Protein AF-A0A7S0Z472-F1 (afdb_monomer_lite)

Structure (mmCIF, N/CA/C/O backbone):
data_AF-A0A7S0Z472-F1
#
_entry.id   AF-A0A7S0Z472-F1
#
loop_
_atom_site.group_PDB
_atom_site.id
_atom_site.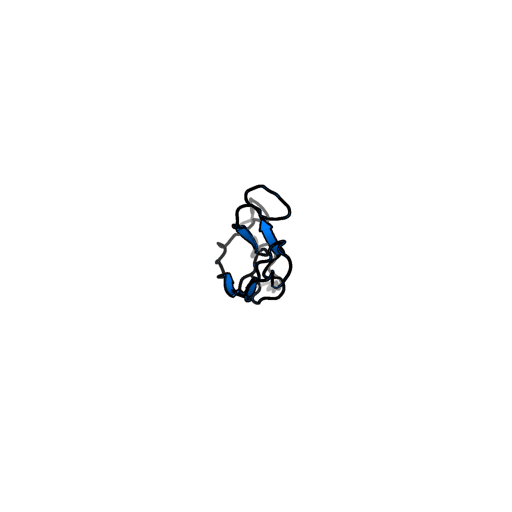type_symbol
_atom_site.label_atom_id
_atom_site.label_alt_id
_atom_site.label_comp_id
_atom_site.label_asym_id
_atom_site.label_entity_id
_atom_site.label_seq_id
_atom_site.pdbx_PDB_ins_code
_atom_site.Cartn_x
_atom_site.Cartn_y
_atom_site.Cartn_z
_atom_site.occupancy
_atom_site.B_iso_or_equiv
_atom_site.auth_seq_id
_atom_site.auth_comp_id
_atom_site.auth_asym_id
_atom_site.auth_atom_id
_atom_site.pdbx_PDB_model_num
ATOM 1 N N . GLN A 1 1 ? -8.547 -5.144 16.540 1.00 59.09 1 GLN A N 1
ATOM 2 C CA . GLN A 1 1 ? -7.367 -5.057 15.659 1.00 59.09 1 GLN A CA 1
ATOM 3 C C . GLN A 1 1 ? -7.023 -6.475 15.210 1.00 59.09 1 GLN A C 1
ATOM 5 O O . GLN A 1 1 ? -6.847 -7.316 16.083 1.00 59.09 1 GLN A O 1
ATOM 10 N N . THR A 1 2 ? -7.003 -6.779 13.910 1.00 68.00 2 THR A N 1
ATOM 11 C CA . THR A 1 2 ? -6.637 -8.123 13.398 1.00 68.00 2 THR A CA 1
ATOM 12 C C . THR A 1 2 ? -5.269 -8.091 12.717 1.00 68.00 2 THR A C 1
ATOM 14 O O . THR A 1 2 ? -4.997 -7.179 11.931 1.00 68.00 2 THR A O 1
ATOM 17 N N . SER A 1 3 ? -4.419 -9.073 13.028 1.00 74.75 3 SER A N 1
ATOM 18 C CA . SER A 1 3 ? -3.061 -9.205 12.485 1.00 74.75 3 SER A CA 1
ATOM 19 C C . SER A 1 3 ? -3.041 -9.936 11.134 1.00 74.75 3 SER A C 1
ATOM 21 O O . SER A 1 3 ? -4.020 -10.583 10.757 1.00 74.75 3 SER A O 1
ATOM 23 N N . GLY A 1 4 ? -1.932 -9.820 10.397 1.00 69.62 4 GLY A N 1
ATOM 24 C CA . GLY A 1 4 ? -1.678 -10.547 9.144 1.00 69.62 4 GLY A CA 1
ATOM 25 C C . GLY A 1 4 ? -1.871 -9.713 7.873 1.00 69.62 4 GLY A C 1
ATOM 26 O O . GLY A 1 4 ? -2.442 -8.623 7.910 1.00 69.62 4 GLY A O 1
ATOM 27 N N . ASP A 1 5 ? -1.381 -10.246 6.756 1.00 67.81 5 ASP A N 1
ATOM 28 C CA . ASP A 1 5 ? -1.345 -9.645 5.416 1.00 67.81 5 ASP A CA 1
ATOM 29 C C . ASP A 1 5 ? -2.718 -9.633 4.719 1.00 67.81 5 ASP A C 1
ATOM 31 O O . ASP A 1 5 ? -3.083 -8.646 4.072 1.00 67.81 5 ASP A O 1
ATOM 35 N N . VAL A 1 6 ? -3.522 -10.691 4.890 1.00 78.38 6 VAL A N 1
ATOM 36 C CA . VAL A 1 6 ? -4.837 -10.820 4.238 1.00 78.38 6 VAL A CA 1
ATOM 37 C C . VAL A 1 6 ? -5.760 -9.676 4.657 1.00 78.38 6 VAL A C 1
ATOM 39 O O . VAL A 1 6 ? -6.236 -9.619 5.791 1.00 78.38 6 VAL A O 1
ATOM 42 N N . GLY A 1 7 ? -6.041 -8.754 3.734 1.00 82.38 7 GLY A N 1
ATOM 43 C CA . GLY A 1 7 ? -6.877 -7.576 3.975 1.00 82.38 7 GLY A CA 1
ATOM 44 C C . GLY A 1 7 ? -6.193 -6.461 4.774 1.00 82.38 7 GLY A C 1
ATOM 45 O O . GLY A 1 7 ? -6.899 -5.647 5.365 1.00 82.38 7 GLY A O 1
ATOM 46 N N . LEU A 1 8 ? -4.854 -6.431 4.833 1.00 90.44 8 LEU A N 1
ATOM 47 C CA . LEU A 1 8 ? -4.080 -5.327 5.416 1.00 90.44 8 LEU A CA 1
ATOM 48 C C . LEU A 1 8 ? -4.196 -4.044 4.581 1.00 90.44 8 LEU A C 1
ATOM 50 O O . LEU A 1 8 ? -4.324 -2.948 5.129 1.00 90.44 8 LEU A O 1
ATOM 54 N N . PHE A 1 9 ? -4.202 -4.188 3.256 1.00 91.81 9 PHE A N 1
ATOM 55 C CA . PHE A 1 9 ? -4.292 -3.084 2.305 1.00 91.81 9 PHE A CA 1
ATOM 56 C C . PHE A 1 9 ? -5.666 -3.069 1.636 1.00 91.81 9 PHE A C 1
ATOM 58 O O . PHE A 1 9 ? -6.128 -4.087 1.125 1.00 91.81 9 PHE A O 1
ATOM 65 N N . ARG A 1 10 ? -6.322 -1.906 1.636 1.00 94.06 10 ARG A N 1
ATOM 66 C CA . ARG A 1 10 ? -7.609 -1.684 0.953 1.00 94.06 10 ARG A CA 1
ATOM 67 C C . ARG A 1 10 ? -7.433 -1.221 -0.494 1.00 94.06 10 ARG A C 1
ATOM 69 O O . ARG A 1 10 ? -8.350 -1.356 -1.294 1.00 94.06 10 ARG A O 1
ATOM 76 N N . SER A 1 11 ? -6.289 -0.617 -0.806 1.00 93.50 11 SER A N 1
ATOM 77 C CA . SER A 1 11 ? -5.981 -0.080 -2.129 1.00 93.50 11 SER A CA 1
ATOM 78 C C . SER A 1 11 ? -4.475 0.036 -2.319 1.00 93.50 11 SER A C 1
ATOM 80 O O . SER A 1 11 ? -3.750 0.347 -1.374 1.00 93.50 11 SER A O 1
ATOM 82 N N . VAL A 1 12 ? -4.029 -0.149 -3.555 1.00 92.00 12 VAL A N 1
ATOM 83 C CA . VAL A 1 12 ? -2.668 0.141 -4.011 1.00 92.00 12 VAL A CA 1
ATOM 84 C C . VAL A 1 12 ? -2.821 0.898 -5.322 1.00 92.00 12 VAL A C 1
ATOM 86 O O . VAL A 1 12 ? -3.537 0.430 -6.207 1.00 92.00 12 VAL A O 1
ATOM 89 N N . ALA A 1 13 ? -2.224 2.080 -5.423 1.00 93.00 13 ALA A N 1
ATOM 90 C CA . ALA A 1 13 ? -2.355 2.934 -6.595 1.00 93.00 13 ALA A CA 1
ATOM 91 C C . ALA A 1 13 ? -1.027 3.612 -6.916 1.00 93.00 13 ALA A C 1
ATOM 93 O O . ALA A 1 13 ? -0.317 4.044 -6.013 1.00 93.00 13 ALA A O 1
ATOM 94 N N . VAL A 1 14 ? -0.726 3.737 -8.203 1.00 92.81 14 VAL A N 1
ATOM 95 C CA . VAL A 1 14 ? 0.335 4.616 -8.696 1.00 92.81 14 VAL A CA 1
ATOM 96 C C . VAL A 1 14 ? -0.322 5.926 -9.114 1.00 92.81 14 VAL A C 1
ATOM 98 O O . VAL A 1 14 ? -1.327 5.909 -9.825 1.00 92.81 14 VAL A O 1
ATOM 101 N N . VAL A 1 15 ? 0.213 7.047 -8.643 1.00 93.50 15 VAL A N 1
ATOM 102 C CA . VAL A 1 15 ? -0.296 8.389 -8.928 1.00 93.50 15 VAL A CA 1
ATOM 103 C C . VAL A 1 15 ? 0.801 9.180 -9.621 1.00 93.50 15 VAL A C 1
ATOM 105 O O . VAL A 1 15 ? 1.876 9.395 -9.064 1.00 93.50 15 VAL A O 1
ATOM 108 N N . CYS A 1 16 ? 0.530 9.613 -10.848 1.00 93.25 16 CYS A N 1
ATOM 109 C CA . CYS A 1 16 ? 1.428 10.504 -11.562 1.00 93.25 16 CYS A CA 1
ATOM 110 C C . CYS A 1 16 ? 1.220 11.953 -11.082 1.00 93.25 16 CYS A C 1
ATOM 112 O O . CYS A 1 16 ? 0.072 12.356 -10.869 1.00 93.25 16 CYS A O 1
ATOM 114 N N . PRO A 1 17 ? 2.284 12.766 -10.950 1.00 91.12 17 PRO A N 1
ATOM 115 C CA . PRO A 1 17 ? 2.166 14.167 -10.528 1.00 91.12 17 PRO A CA 1
ATOM 116 C C . PRO A 1 17 ? 1.277 15.030 -11.438 1.00 91.12 17 PRO A C 1
ATOM 118 O O . PRO A 1 17 ? 0.693 16.013 -10.991 1.00 91.12 17 PRO A O 1
ATOM 121 N N . ASP A 1 18 ? 1.171 14.662 -12.713 1.00 89.88 18 ASP A N 1
ATOM 122 C CA . ASP A 1 18 ? 0.335 15.308 -13.728 1.00 89.88 18 ASP A CA 1
ATOM 123 C C . ASP A 1 18 ? -1.104 14.754 -13.778 1.00 89.88 18 ASP A C 1
ATOM 125 O O . ASP A 1 18 ? -1.926 15.238 -14.556 1.00 89.88 18 ASP A O 1
ATOM 129 N N . GLY A 1 19 ? -1.424 13.747 -12.957 1.00 88.62 19 GLY A N 1
ATOM 130 C CA . GLY A 1 19 ? -2.708 13.043 -12.976 1.00 88.62 19 GLY A CA 1
ATOM 131 C C . GLY A 1 19 ? -2.927 12.185 -14.226 1.00 88.62 19 GLY A C 1
ATOM 132 O O . GLY A 1 19 ? -4.042 11.705 -14.445 1.00 88.62 19 GLY A O 1
ATOM 133 N N . GLY A 1 20 ? -1.893 12.004 -15.052 1.00 88.06 20 GLY A N 1
ATOM 134 C CA . GLY A 1 20 ? -1.942 11.172 -16.243 1.00 88.06 20 GLY A CA 1
ATOM 135 C C . GLY A 1 20 ? -2.034 9.681 -15.916 1.00 88.06 20 GLY A C 1
ATOM 136 O O . GLY A 1 20 ? -1.734 9.237 -14.810 1.00 88.06 20 GLY A O 1
ATOM 137 N N . ALA A 1 21 ? -2.431 8.888 -16.913 1.00 84.62 21 ALA A N 1
ATOM 138 C CA . ALA A 1 21 ? -2.388 7.426 -16.829 1.00 84.62 21 ALA A CA 1
ATOM 139 C C . ALA A 1 21 ? -0.965 6.860 -17.021 1.00 84.62 21 ALA A C 1
ATOM 141 O O . ALA A 1 21 ? -0.701 5.724 -16.637 1.00 84.62 21 ALA A O 1
ATOM 142 N N . VAL A 1 22 ? -0.061 7.652 -17.608 1.00 87.56 22 VAL A N 1
ATOM 143 C CA . VAL A 1 22 ? 1.359 7.343 -17.818 1.00 87.56 22 VAL A CA 1
ATOM 144 C C . VAL A 1 22 ? 2.168 8.508 -17.261 1.00 87.56 22 VAL A C 1
ATOM 146 O O . VAL A 1 22 ? 1.914 9.656 -17.620 1.00 87.56 22 VAL A O 1
ATOM 149 N N . CYS A 1 23 ? 3.134 8.226 -16.386 1.00 89.44 23 CYS A N 1
ATOM 150 C CA . CYS A 1 23 ? 3.873 9.270 -15.680 1.00 89.44 23 CYS A CA 1
ATOM 151 C C . CYS A 1 23 ? 5.030 9.800 -16.541 1.00 89.44 23 CYS A C 1
ATOM 153 O O . CYS A 1 23 ? 6.158 9.313 -16.461 1.00 89.44 23 CYS A O 1
ATOM 155 N N . ALA A 1 24 ? 4.766 10.825 -17.355 1.00 83.25 24 ALA A N 1
ATOM 156 C CA . ALA A 1 24 ? 5.739 11.374 -18.307 1.00 83.25 24 ALA A CA 1
ATOM 157 C C . ALA A 1 24 ? 6.940 12.087 -17.645 1.00 83.25 24 ALA A C 1
ATOM 159 O O . ALA A 1 24 ? 7.966 12.306 -18.285 1.00 83.25 24 ALA A O 1
ATOM 160 N N . GLY A 1 25 ? 6.831 12.447 -16.361 1.00 81.12 25 GLY A N 1
ATOM 161 C CA . GLY A 1 25 ? 7.873 13.157 -15.610 1.00 81.12 25 GLY A CA 1
ATOM 162 C C . GLY A 1 25 ? 9.007 12.282 -15.064 1.00 81.12 25 GLY A C 1
ATOM 163 O O . GLY A 1 25 ? 9.862 12.799 -14.350 1.00 81.12 25 GLY A O 1
ATOM 164 N N . GLY A 1 26 ? 9.002 10.970 -15.334 1.00 82.50 26 GLY A N 1
ATOM 165 C CA . GLY A 1 26 ? 9.996 10.034 -14.788 1.00 82.50 26 GLY A CA 1
ATOM 166 C C . GLY A 1 26 ? 9.869 9.792 -13.278 1.00 82.50 26 GLY A C 1
ATOM 167 O O . GLY A 1 26 ? 10.768 9.221 -12.666 1.00 82.50 26 GLY A O 1
ATOM 168 N N . ALA A 1 27 ? 8.762 10.227 -12.672 1.00 87.12 27 ALA A N 1
ATOM 169 C CA . ALA A 1 27 ? 8.458 10.052 -11.260 1.00 87.12 27 ALA A CA 1
ATOM 170 C C . ALA A 1 27 ? 6.966 9.761 -11.067 1.00 87.12 27 ALA A C 1
ATOM 172 O O . ALA A 1 27 ? 6.121 10.262 -11.812 1.00 87.12 27 ALA A O 1
ATOM 173 N N . ALA A 1 28 ? 6.662 8.963 -10.047 1.00 91.69 28 ALA A N 1
ATOM 174 C CA . ALA A 1 28 ? 5.314 8.602 -9.640 1.00 91.69 28 ALA A CA 1
ATOM 175 C C . ALA A 1 28 ? 5.284 8.344 -8.133 1.00 91.69 28 ALA A C 1
ATOM 177 O O . ALA A 1 28 ? 6.265 7.850 -7.572 1.00 91.69 28 ALA A O 1
ATOM 178 N N . ASP A 1 29 ? 4.145 8.610 -7.506 1.00 91.75 29 ASP A N 1
ATOM 179 C CA . ASP A 1 29 ? 3.909 8.261 -6.111 1.00 91.75 29 ASP A CA 1
ATOM 180 C C . ASP A 1 29 ? 3.189 6.916 -6.023 1.00 91.75 29 ASP A C 1
ATOM 182 O O . ASP A 1 29 ? 2.143 6.705 -6.641 1.00 91.75 29 ASP A O 1
ATOM 186 N N . LEU A 1 30 ? 3.716 6.002 -5.208 1.00 91.81 30 LEU A N 1
ATOM 187 C CA . LEU A 1 30 ? 2.994 4.798 -4.817 1.00 91.81 30 LEU A CA 1
ATOM 188 C C . LEU A 1 30 ? 2.167 5.089 -3.562 1.00 91.81 30 LEU A C 1
ATOM 190 O O . LEU A 1 30 ? 2.703 5.287 -2.472 1.00 91.81 30 LEU A O 1
ATOM 194 N N . VAL A 1 31 ? 0.847 5.058 -3.707 1.00 93.00 31 VAL A N 1
ATOM 195 C CA . VAL A 1 31 ? -0.106 5.301 -2.626 1.00 93.00 31 VAL A CA 1
ATOM 196 C C . VAL A 1 31 ? -0.707 3.982 -2.160 1.00 93.00 31 VAL A C 1
ATOM 198 O O . VAL A 1 31 ? -1.402 3.284 -2.902 1.00 93.00 31 VAL A O 1
ATOM 201 N N . VAL A 1 32 ? -0.480 3.660 -0.888 1.00 92.75 32 VAL A N 1
ATOM 202 C CA . VAL A 1 32 ? -0.992 2.444 -0.254 1.00 92.75 32 VAL A CA 1
ATOM 203 C C . VAL A 1 32 ? -2.044 2.814 0.790 1.00 92.75 32 VAL A C 1
ATOM 205 O O . VAL A 1 32 ? -1.779 3.533 1.752 1.00 92.75 32 VAL A O 1
ATOM 208 N N . GLY A 1 33 ? -3.268 2.325 0.603 1.00 93.88 33 GLY A N 1
ATOM 209 C CA . GLY A 1 33 ? -4.366 2.519 1.543 1.00 93.88 33 GLY A CA 1
ATOM 210 C C . GLY A 1 33 ? -4.429 1.378 2.550 1.00 93.88 33 GLY A C 1
ATOM 211 O O . GLY A 1 33 ? -4.581 0.222 2.165 1.00 93.88 33 GLY A O 1
ATOM 212 N N . LEU A 1 34 ? -4.393 1.697 3.843 1.00 93.06 34 LEU A N 1
ATOM 213 C CA . LEU A 1 34 ? -4.491 0.703 4.917 1.00 93.06 34 LEU A CA 1
ATOM 214 C C . LEU A 1 34 ? -5.951 0.376 5.259 1.00 93.06 34 LEU A C 1
ATOM 216 O O . LEU A 1 34 ? -6.811 1.260 5.266 1.00 93.06 34 LEU A O 1
ATOM 220 N N . ALA A 1 35 ? -6.263 -0.879 5.556 1.00 91.12 35 ALA A N 1
ATOM 221 C CA . ALA A 1 35 ? -7.573 -1.244 6.083 1.00 91.12 35 ALA A CA 1
ATOM 222 C C . ALA A 1 35 ? -7.715 -0.804 7.551 1.00 91.12 35 ALA A C 1
ATOM 224 O O . ALA A 1 35 ? -6.763 -0.848 8.330 1.00 91.12 35 ALA A O 1
ATOM 225 N N . ALA A 1 36 ? -8.919 -0.374 7.938 1.00 89.19 36 ALA A N 1
ATOM 226 C CA . ALA A 1 36 ? -9.183 0.053 9.306 1.00 89.19 36 ALA A CA 1
ATOM 227 C C . ALA A 1 36 ? -8.990 -1.109 10.289 1.00 89.19 36 ALA A C 1
ATOM 229 O O . ALA A 1 36 ? -9.416 -2.235 10.036 1.00 89.19 36 ALA A O 1
ATOM 230 N N . ASN A 1 37 ? -8.393 -0.810 11.439 1.00 85.44 37 ASN A N 1
ATOM 231 C CA . ASN A 1 37 ? -8.155 -1.764 12.517 1.00 85.44 37 ASN A CA 1
ATOM 232 C C . ASN A 1 37 ? -7.318 -3.001 12.118 1.00 85.44 37 ASN A C 1
ATOM 234 O O . ASN A 1 37 ? -7.532 -4.105 12.643 1.00 85.44 37 ASN A O 1
ATOM 238 N N . ARG A 1 38 ? -6.368 -2.817 11.192 1.00 88.94 38 ARG A N 1
ATOM 239 C CA . ARG A 1 38 ? -5.421 -3.837 10.733 1.00 88.94 38 ARG A CA 1
ATOM 240 C C . ARG A 1 38 ? -3.986 -3.407 10.990 1.00 88.94 38 ARG A C 1
ATOM 242 O O . ARG A 1 38 ? -3.641 -2.242 10.832 1.00 88.94 38 ARG A O 1
ATOM 249 N N . HIS A 1 39 ? -3.158 -4.376 11.348 1.00 91.00 39 HIS A N 1
ATOM 250 C CA . HIS A 1 39 ? -1.712 -4.231 11.459 1.00 91.00 39 HIS A CA 1
ATOM 251 C C . HIS A 1 39 ? -1.055 -5.500 10.918 1.00 91.00 39 HIS A C 1
ATOM 253 O O . HIS A 1 39 ? -1.667 -6.572 10.915 1.00 91.00 39 HIS A O 1
ATOM 259 N N . GLY A 1 40 ? 0.177 -5.392 10.443 1.00 91.62 40 GLY A N 1
ATOM 260 C CA . GLY A 1 40 ? 0.845 -6.514 9.801 1.00 91.62 40 GLY A CA 1
ATOM 261 C C . GLY A 1 40 ? 1.968 -6.083 8.877 1.00 91.62 40 GLY A C 1
ATOM 262 O O . GLY A 1 40 ? 2.426 -4.943 8.912 1.00 91.62 40 GLY A O 1
ATOM 263 N N . TYR A 1 41 ? 2.396 -7.025 8.052 1.00 91.31 41 TYR A N 1
ATOM 264 C CA . TYR A 1 41 ? 3.496 -6.880 7.114 1.00 91.31 41 TYR A CA 1
ATOM 265 C C . TYR A 1 41 ? 2.998 -7.161 5.698 1.00 91.31 41 TYR A C 1
ATOM 267 O O . TYR A 1 41 ? 2.182 -8.063 5.496 1.00 91.31 41 TYR A O 1
ATOM 275 N N . GLY A 1 42 ? 3.496 -6.395 4.733 1.00 90.75 42 GLY A N 1
ATOM 276 C CA . GLY A 1 42 ? 3.286 -6.623 3.312 1.00 90.75 42 GLY A CA 1
ATOM 277 C C . GLY A 1 42 ? 4.586 -6.477 2.539 1.00 90.75 42 GLY A C 1
ATOM 278 O O . GLY A 1 42 ? 5.274 -5.472 2.693 1.00 90.75 42 GLY A O 1
ATOM 279 N N . ALA A 1 43 ? 4.880 -7.456 1.688 1.00 91.88 43 ALA A N 1
ATOM 280 C CA . ALA A 1 43 ? 5.970 -7.388 0.725 1.00 91.88 43 ALA A CA 1
ATOM 281 C C . ALA A 1 43 ? 5.428 -6.923 -0.631 1.00 91.88 43 ALA A C 1
ATOM 283 O O . ALA A 1 43 ? 4.407 -7.427 -1.110 1.00 91.88 43 ALA A O 1
ATOM 284 N N . PHE A 1 44 ? 6.120 -5.978 -1.253 1.00 92.50 44 PHE A N 1
ATOM 285 C CA . PHE A 1 44 ? 5.771 -5.417 -2.550 1.00 92.50 44 PHE A CA 1
ATOM 286 C C . PHE A 1 44 ? 6.920 -5.593 -3.534 1.00 92.50 44 PHE A C 1
ATOM 288 O O . PHE A 1 44 ? 8.091 -5.647 -3.162 1.00 92.50 44 PHE A O 1
ATOM 295 N N . SER A 1 45 ? 6.570 -5.643 -4.815 1.00 94.62 45 SER A N 1
ATOM 296 C CA . SER A 1 45 ? 7.517 -5.595 -5.920 1.00 94.62 45 SER A CA 1
ATOM 297 C C . SER A 1 45 ? 7.043 -4.558 -6.929 1.00 94.62 45 SER A C 1
ATOM 299 O O . SER A 1 45 ? 5.867 -4.550 -7.298 1.00 94.62 45 SER A O 1
ATOM 301 N N . ALA A 1 46 ? 7.945 -3.673 -7.344 1.00 92.38 46 ALA A N 1
ATOM 302 C CA . ALA A 1 46 ? 7.692 -2.652 -8.349 1.00 92.38 46 ALA A CA 1
ATOM 303 C C . ALA A 1 46 ? 8.573 -2.876 -9.579 1.00 92.38 46 ALA A C 1
ATOM 305 O O . ALA A 1 46 ? 9.745 -3.236 -9.471 1.00 92.38 46 ALA A O 1
ATOM 306 N N . VAL A 1 47 ? 7.992 -2.618 -10.747 1.00 92.06 47 VAL A N 1
ATOM 307 C CA . VAL A 1 47 ? 8.670 -2.574 -12.043 1.00 92.06 47 VAL A CA 1
ATOM 308 C C . VAL A 1 47 ? 8.246 -1.275 -12.711 1.00 92.06 47 VAL A C 1
ATOM 310 O O . VAL A 1 47 ? 7.062 -0.933 -12.694 1.00 92.06 47 VAL A O 1
ATOM 313 N N . LEU A 1 48 ? 9.205 -0.552 -13.277 1.00 89.75 48 LEU A N 1
ATOM 314 C CA . LEU A 1 48 ? 8.933 0.604 -14.121 1.00 89.75 48 LEU A CA 1
ATOM 315 C C . LEU A 1 48 ? 8.921 0.153 -15.574 1.00 89.75 48 LEU A C 1
ATOM 317 O O . LEU A 1 48 ? 9.726 -0.693 -15.962 1.00 89.75 48 LEU A O 1
ATOM 321 N N . ARG A 1 49 ? 8.006 0.716 -16.358 1.00 88.44 49 ARG A N 1
ATOM 322 C CA . ARG A 1 49 ? 7.914 0.470 -17.790 1.00 88.44 49 ARG A CA 1
ATOM 323 C C . ARG A 1 49 ? 7.833 1.792 -18.538 1.00 88.44 49 ARG A C 1
ATOM 325 O O . ARG A 1 49 ? 7.089 2.670 -18.104 1.00 88.44 49 ARG A O 1
ATOM 332 N N . ASP A 1 50 ? 8.580 1.915 -19.626 1.00 86.12 50 ASP A N 1
ATOM 333 C CA . ASP A 1 50 ? 8.445 3.019 -20.576 1.00 86.12 50 ASP A CA 1
ATOM 334 C C . ASP A 1 50 ? 7.795 2.556 -21.898 1.00 86.12 50 ASP A C 1
ATOM 336 O O . ASP A 1 50 ? 7.380 1.403 -22.041 1.00 86.12 50 ASP A O 1
ATOM 340 N N . GLU A 1 51 ? 7.608 3.498 -22.824 1.00 83.19 51 GLU A N 1
ATOM 341 C CA . GLU A 1 51 ? 6.968 3.283 -24.134 1.00 83.19 51 GLU A CA 1
ATOM 342 C C . GLU A 1 51 ? 8.003 3.061 -25.256 1.00 83.19 51 GLU A C 1
ATOM 344 O O . GLU A 1 51 ? 7.695 3.235 -26.440 1.00 83.19 51 GLU A O 1
ATOM 349 N N . GLY A 1 52 ? 9.256 2.758 -24.898 1.00 77.44 52 GLY A N 1
ATOM 350 C CA . GLY A 1 52 ? 10.299 2.382 -25.842 1.00 77.44 52 GLY A CA 1
ATOM 351 C C . GLY A 1 52 ? 9.922 1.139 -26.652 1.00 77.44 52 GLY A C 1
ATOM 352 O O . GLY A 1 52 ? 8.896 0.504 -26.434 1.00 77.44 52 GLY A O 1
ATOM 353 N N . GLY A 1 53 ? 10.723 0.818 -27.665 1.00 74.62 53 GLY A N 1
ATOM 354 C CA . GLY A 1 53 ? 10.601 -0.454 -28.370 1.00 74.62 53 GLY A CA 1
ATOM 355 C C . GLY A 1 53 ? 11.753 -1.373 -27.989 1.00 74.62 53 GLY A C 1
ATOM 356 O O . GLY A 1 53 ? 12.847 -1.198 -28.530 1.00 74.62 53 GLY A O 1
ATOM 357 N N . GLY A 1 54 ? 11.514 -2.364 -27.127 1.00 82.62 54 GLY A N 1
ATOM 358 C CA . GLY A 1 54 ? 12.512 -3.375 -26.770 1.00 82.62 54 GLY A CA 1
ATOM 359 C C . GLY A 1 54 ? 12.358 -3.912 -25.346 1.00 82.62 54 GLY A C 1
ATOM 360 O O . GLY A 1 54 ? 11.296 -4.405 -24.969 1.00 82.62 54 GLY A O 1
ATOM 361 N N . ASP A 1 55 ? 13.457 -3.882 -24.584 1.00 83.94 55 ASP A N 1
ATOM 362 C CA . ASP A 1 55 ? 13.465 -4.170 -23.144 1.00 83.94 55 ASP A CA 1
ATOM 363 C C . ASP A 1 55 ? 13.075 -2.896 -22.382 1.00 83.94 55 ASP A C 1
ATOM 365 O O . ASP A 1 55 ? 13.913 -2.150 -21.877 1.00 83.94 55 ASP A O 1
ATOM 369 N N . ASP A 1 56 ? 11.770 -2.644 -22.338 1.00 88.94 56 ASP A N 1
ATOM 370 C CA . ASP A 1 56 ? 11.193 -1.399 -21.814 1.00 88.94 56 ASP A CA 1
ATOM 371 C C . ASP A 1 56 ? 10.822 -1.508 -20.327 1.00 88.94 56 ASP A C 1
ATOM 373 O O . ASP A 1 56 ? 10.128 -0.652 -19.787 1.00 88.94 56 ASP A O 1
ATOM 377 N N . ALA A 1 57 ? 11.227 -2.596 -19.659 1.00 91.06 57 ALA A N 1
ATOM 378 C CA .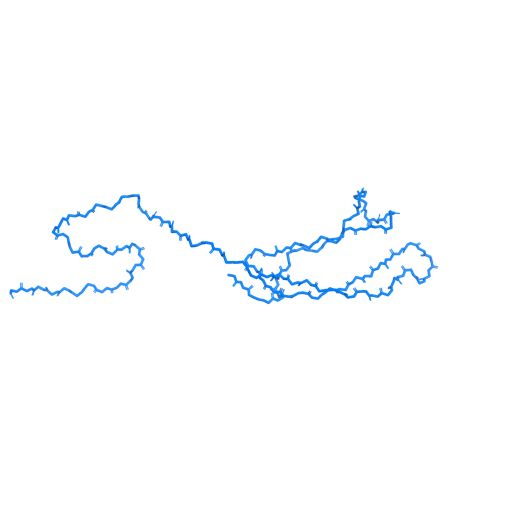 ALA A 1 57 ? 10.928 -2.873 -18.259 1.00 91.06 57 ALA A CA 1
ATOM 379 C C . ALA A 1 57 ? 12.198 -2.853 -17.401 1.00 91.06 57 ALA A C 1
ATOM 381 O O . ALA A 1 57 ? 13.213 -3.466 -17.732 1.00 91.06 57 ALA A O 1
ATOM 382 N N . SER A 1 58 ? 12.124 -2.198 -16.245 1.00 91.44 58 SER A N 1
ATOM 383 C CA . SER A 1 58 ? 13.194 -2.249 -15.255 1.00 91.44 58 SER A CA 1
ATOM 384 C C . SER A 1 58 ? 13.310 -3.641 -14.628 1.00 91.44 58 SER A C 1
ATOM 386 O O . SER A 1 58 ? 12.364 -4.431 -14.606 1.00 91.44 58 SER A O 1
ATOM 388 N N . ALA A 1 59 ? 14.447 -3.910 -13.984 1.00 94.44 59 ALA A N 1
ATOM 389 C CA . ALA A 1 59 ? 14.498 -4.983 -12.999 1.00 94.44 59 ALA A CA 1
ATOM 390 C C . ALA A 1 59 ? 13.462 -4.733 -11.887 1.00 94.44 59 ALA A C 1
ATOM 392 O O . ALA A 1 59 ? 13.176 -3.584 -11.532 1.00 94.44 59 ALA A O 1
ATOM 393 N N . ALA A 1 60 ? 12.909 -5.815 -11.338 1.00 95.88 60 ALA A N 1
ATOM 394 C CA . ALA A 1 60 ? 11.970 -5.736 -10.231 1.00 95.88 60 ALA A CA 1
ATOM 395 C C . ALA A 1 60 ? 12.680 -5.287 -8.948 1.00 95.88 60 ALA A C 1
ATOM 397 O O . ALA A 1 60 ? 13.701 -5.858 -8.558 1.00 95.88 60 ALA A O 1
ATOM 398 N N . VAL A 1 61 ? 12.111 -4.292 -8.272 1.00 95.69 61 VAL A N 1
ATOM 399 C CA . VAL A 1 61 ? 12.594 -3.792 -6.983 1.00 95.69 61 VAL A CA 1
ATOM 400 C C . VAL A 1 61 ? 11.610 -4.203 -5.898 1.00 95.69 61 VAL A C 1
ATOM 402 O O . VAL A 1 61 ? 10.430 -3.859 -5.956 1.00 95.69 61 VAL A O 1
ATOM 405 N N . GLY A 1 62 ? 12.092 -4.968 -4.921 1.00 95.56 62 GLY A N 1
ATOM 406 C CA . GLY A 1 62 ? 11.315 -5.372 -3.752 1.00 95.56 62 GLY A CA 1
ATOM 407 C C . GLY A 1 62 ? 11.407 -4.348 -2.625 1.00 95.56 62 GLY A C 1
ATOM 408 O O . GLY A 1 62 ? 12.478 -3.787 -2.389 1.00 95.56 62 GLY A O 1
ATOM 409 N N . PHE A 1 63 ? 10.305 -4.120 -1.917 1.00 93.56 63 PHE A N 1
ATOM 410 C CA . PHE A 1 63 ? 10.288 -3.328 -0.688 1.00 93.56 63 PHE A CA 1
ATOM 411 C C . PHE A 1 63 ? 9.167 -3.787 0.244 1.00 93.56 63 PHE A C 1
ATOM 413 O O . PHE A 1 63 ? 8.156 -4.341 -0.187 1.00 93.56 63 PHE A O 1
ATOM 420 N N . ASP A 1 64 ? 9.342 -3.493 1.527 1.00 94.06 64 ASP A N 1
ATOM 421 C CA . ASP A 1 64 ? 8.471 -3.975 2.588 1.00 94.06 64 ASP A CA 1
ATOM 422 C C . ASP A 1 64 ? 7.724 -2.829 3.264 1.00 94.06 64 ASP A C 1
ATOM 424 O O . ASP A 1 64 ? 8.276 -1.753 3.507 1.00 94.06 64 ASP A O 1
ATOM 428 N N . VAL A 1 65 ? 6.469 -3.085 3.627 1.00 92.06 65 VAL A N 1
ATOM 429 C CA . VAL A 1 65 ? 5.628 -2.167 4.394 1.00 92.06 65 VAL A CA 1
ATOM 430 C C . VAL A 1 65 ? 5.177 -2.860 5.672 1.00 92.06 65 VAL A C 1
ATOM 432 O O . VAL A 1 65 ? 4.440 -3.845 5.637 1.00 92.06 65 VAL A O 1
ATOM 435 N N . THR A 1 66 ? 5.576 -2.301 6.813 1.00 92.88 66 THR A N 1
ATOM 436 C CA . THR A 1 66 ? 5.119 -2.741 8.136 1.00 92.88 66 THR A CA 1
ATOM 437 C C . THR A 1 66 ? 4.135 -1.728 8.704 1.00 92.88 66 THR A C 1
ATOM 439 O O . THR A 1 66 ? 4.471 -0.562 8.907 1.00 92.88 66 THR A O 1
ATOM 442 N N . VAL A 1 67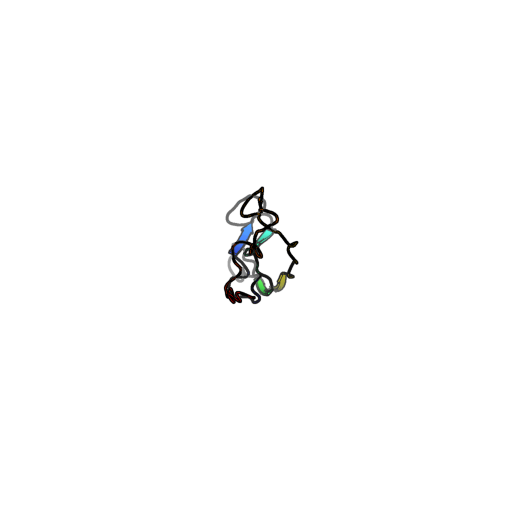 ? 2.919 -2.184 8.994 1.00 92.12 67 VAL A N 1
ATOM 443 C CA . VAL A 1 67 ? 1.887 -1.413 9.689 1.00 92.12 67 VAL A CA 1
ATOM 444 C C . VAL A 1 67 ? 1.895 -1.829 11.153 1.00 92.12 67 VAL A C 1
ATOM 446 O O . VAL A 1 67 ? 1.460 -2.930 11.492 1.00 92.12 67 VAL A O 1
ATOM 449 N N . SER A 1 68 ? 2.387 -0.952 12.022 1.00 90.44 68 SER A N 1
ATOM 450 C CA . SER A 1 68 ? 2.430 -1.202 13.464 1.00 90.44 68 SER A CA 1
ATOM 451 C C . SER A 1 68 ? 1.042 -1.068 14.101 1.00 90.44 68 SER A C 1
ATOM 453 O O . SER A 1 68 ? 0.283 -0.172 13.723 1.00 90.44 68 SER A O 1
ATOM 455 N N . PRO A 1 69 ? 0.689 -1.916 15.085 1.00 87.12 69 PRO A N 1
ATOM 456 C CA . PRO A 1 69 ? -0.541 -1.737 15.843 1.00 87.12 69 PRO A CA 1
ATOM 457 C C . PRO A 1 69 ? -0.493 -0.430 16.642 1.00 87.12 69 PRO A C 1
ATOM 459 O O . PRO A 1 69 ? 0.516 -0.115 17.274 1.00 87.12 69 PRO A O 1
ATOM 462 N N . ALA A 1 70 ? -1.609 0.296 16.655 1.00 86.62 70 ALA A N 1
ATOM 463 C CA . ALA A 1 70 ? -1.838 1.414 17.563 1.00 86.62 70 ALA A CA 1
ATOM 464 C C . ALA A 1 70 ? -2.843 0.992 18.640 1.00 86.62 70 ALA A C 1
ATOM 466 O O . ALA A 1 70 ? -3.825 0.307 18.349 1.00 86.62 70 ALA A O 1
ATOM 467 N N . ASN A 1 71 ? -2.582 1.378 19.889 1.00 79.75 71 ASN A N 1
ATOM 468 C CA . ASN A 1 71 ? -3.500 1.129 20.992 1.00 79.75 71 ASN A CA 1
ATOM 469 C C . ASN A 1 71 ? -4.564 2.230 21.037 1.00 79.75 71 ASN A C 1
ATOM 471 O O . ASN A 1 71 ? -4.245 3.380 21.342 1.00 79.75 71 ASN A O 1
ATOM 475 N N . ASP A 1 72 ? -5.815 1.876 20.755 1.00 78.88 72 ASP A N 1
ATOM 476 C CA . ASP A 1 72 ? -6.931 2.813 20.861 1.00 78.88 72 ASP A CA 1
ATOM 477 C C . ASP A 1 72 ? -7.219 3.126 22.348 1.00 78.88 72 ASP A C 1
ATOM 479 O O . ASP A 1 72 ? -7.186 2.215 23.184 1.00 78.88 72 ASP A O 1
ATOM 483 N N . PRO A 1 73 ? -7.499 4.389 22.731 1.00 84.00 73 PRO A N 1
ATOM 484 C CA . PRO A 1 73 ? -7.829 4.718 24.114 1.00 84.00 73 PRO A CA 1
ATOM 485 C C . PRO A 1 73 ? -9.137 4.030 24.546 1.00 84.00 73 PRO A C 1
ATOM 487 O O . PRO A 1 73 ? -10.068 3.911 23.741 1.00 84.00 73 PRO A O 1
ATOM 490 N N . PRO A 1 74 ? -9.256 3.599 25.817 1.00 83.50 74 PRO A N 1
ATOM 491 C CA . PRO A 1 74 ? -10.498 3.022 26.311 1.00 83.50 74 PRO A CA 1
ATOM 492 C C . PRO A 1 74 ? -11.636 4.046 26.209 1.00 83.50 74 PRO A C 1
ATOM 494 O O . PRO A 1 74 ? -11.452 5.233 26.477 1.00 83.50 74 PRO A O 1
ATOM 497 N N . SER A 1 75 ? -12.832 3.579 25.848 1.00 86.25 75 SER A N 1
ATOM 498 C CA . SER A 1 75 ? -14.043 4.403 25.824 1.00 86.25 75 SER A CA 1
ATOM 499 C C . SER A 1 75 ? -15.202 3.665 26.484 1.00 86.25 75 SER A C 1
ATOM 501 O O . SER A 1 75 ? -15.288 2.439 26.424 1.00 86.25 75 SER A O 1
ATOM 503 N N . PHE A 1 76 ? -16.103 4.414 27.114 1.00 82.94 76 PHE A N 1
ATOM 504 C CA . PHE A 1 76 ? -17.376 3.896 27.598 1.00 82.94 76 PHE A CA 1
ATOM 505 C C . PHE A 1 76 ? -18.509 4.745 27.029 1.00 82.94 76 PHE A C 1
ATOM 507 O O . PHE A 1 76 ? -18.377 5.955 26.845 1.00 82.94 76 PHE A O 1
ATOM 514 N N . ARG A 1 77 ? -19.639 4.102 26.740 1.00 86.62 77 ARG A N 1
ATOM 515 C CA . ARG A 1 77 ? -20.892 4.780 26.405 1.00 86.62 77 ARG A CA 1
ATOM 516 C C . ARG A 1 77 ? -21.868 4.501 27.529 1.00 86.62 77 ARG A C 1
ATOM 518 O O . ARG A 1 77 ? -22.176 3.345 27.803 1.00 86.62 77 ARG A O 1
ATOM 525 N N . LEU A 1 78 ? -22.341 5.556 28.181 1.00 85.25 78 LEU A N 1
ATOM 526 C CA . LEU A 1 78 ? -23.395 5.416 29.172 1.00 85.25 78 LEU A CA 1
ATOM 527 C C . LEU A 1 78 ? -24.687 5.018 28.457 1.00 85.25 78 LEU A C 1
ATOM 529 O O . LEU A 1 78 ? -25.153 5.736 27.574 1.00 85.25 78 LEU A O 1
ATOM 533 N N . ALA A 1 79 ? -25.279 3.891 28.852 1.00 79.94 79 ALA A N 1
ATOM 534 C CA . ALA A 1 79 ? -26.604 3.502 28.370 1.00 79.94 79 ALA A CA 1
ATOM 535 C C . ALA A 1 79 ? -27.689 4.497 28.826 1.00 79.94 79 ALA A C 1
ATOM 537 O O . ALA A 1 79 ? -28.716 4.646 28.167 1.00 79.94 79 ALA A O 1
ATOM 538 N N . ARG A 1 80 ? -27.457 5.184 29.956 1.00 79.25 80 ARG A N 1
ATOM 539 C CA . ARG A 1 80 ? -28.296 6.259 30.501 1.00 79.25 80 ARG A CA 1
ATOM 540 C C . ARG A 1 80 ? -27.422 7.313 31.172 1.00 79.25 80 ARG A C 1
ATOM 542 O O . ARG A 1 80 ? -26.476 6.964 31.867 1.00 79.25 80 ARG A O 1
ATOM 549 N N . ALA A 1 81 ? -27.764 8.588 30.991 1.00 81.81 81 ALA A N 1
ATOM 550 C CA . ALA A 1 81 ? -27.047 9.707 31.609 1.00 81.81 81 ALA A CA 1
ATOM 551 C C . ALA A 1 81 ? -27.246 9.784 33.134 1.00 81.81 81 ALA A C 1
ATOM 553 O O . ALA A 1 81 ? -26.399 10.326 33.836 1.00 81.81 81 ALA A O 1
ATOM 554 N N . THR A 1 82 ? -28.342 9.210 33.632 1.00 82.44 82 THR A N 1
ATOM 555 C CA . THR A 1 82 ? -28.696 9.206 35.050 1.00 82.44 82 THR A CA 1
ATOM 556 C C . THR A 1 82 ? -29.137 7.809 35.454 1.00 82.44 82 THR A C 1
ATOM 558 O O . THR A 1 82 ? -29.930 7.171 34.754 1.00 82.44 82 THR A O 1
ATOM 561 N N . ILE A 1 83 ? -28.635 7.349 36.596 1.00 81.75 83 ILE A N 1
ATOM 562 C CA . ILE A 1 83 ? -29.142 6.174 37.296 1.00 81.75 83 ILE A CA 1
ATOM 563 C C . ILE A 1 83 ? -29.740 6.690 38.603 1.00 81.75 83 ILE A C 1
ATOM 565 O O . ILE A 1 83 ? -29.052 7.345 39.381 1.00 81.75 83 ILE A O 1
ATOM 569 N N . THR A 1 84 ? -31.026 6.426 38.811 1.00 84.19 84 THR A N 1
ATOM 570 C CA . THR A 1 84 ? -31.720 6.706 40.069 1.00 84.19 84 THR A CA 1
ATOM 571 C C . THR A 1 84 ? -31.977 5.372 40.741 1.00 84.19 84 THR A C 1
ATOM 573 O O . THR A 1 84 ? -32.549 4.475 40.121 1.00 84.19 84 THR A O 1
ATOM 576 N N . VAL A 1 85 ? -31.507 5.240 41.975 1.00 84.81 85 VAL A N 1
ATOM 577 C CA . VAL A 1 85 ? -31.648 4.038 42.794 1.00 84.81 85 VAL A CA 1
ATOM 578 C C . VAL A 1 85 ? -32.215 4.490 44.132 1.00 84.81 85 VAL A C 1
ATOM 580 O O . VAL A 1 85 ? -31.751 5.496 44.665 1.00 84.81 85 VAL A O 1
ATOM 583 N N . ASP A 1 86 ? -33.238 3.792 44.612 1.00 88.56 86 ASP A N 1
ATOM 584 C CA . ASP A 1 86 ? -33.769 3.968 45.968 1.00 88.56 86 ASP A CA 1
ATOM 585 C C . ASP A 1 86 ? -32.756 3.372 46.959 1.00 88.56 86 ASP A C 1
ATOM 587 O O . ASP A 1 86 ? -32.180 2.322 46.657 1.00 88.56 86 ASP A O 1
ATOM 591 N N . GLU A 1 87 ? -32.494 4.021 48.096 1.00 86.56 87 GLU A N 1
ATOM 592 C CA . GLU A 1 87 ? -31.538 3.520 49.090 1.00 86.56 87 GLU A CA 1
ATOM 593 C C . GLU A 1 87 ? -31.848 2.099 49.586 1.00 86.56 87 GLU A C 1
ATOM 595 O O . GLU A 1 87 ? -30.917 1.363 49.922 1.00 86.56 87 GLU A O 1
ATOM 600 N N . ASP A 1 88 ? -33.121 1.695 49.551 1.00 88.25 88 ASP A N 1
ATOM 601 C CA . ASP A 1 88 ? -33.576 0.361 49.952 1.00 88.25 88 ASP A CA 1
ATOM 602 C C . ASP A 1 88 ? -33.542 -0.653 48.790 1.00 88.25 88 ASP A C 1
ATOM 604 O O . ASP A 1 88 ? -33.978 -1.805 48.919 1.00 88.25 88 ASP A O 1
ATOM 608 N N . SER A 1 89 ? -33.017 -0.256 47.626 1.00 84.00 89 SER A N 1
ATOM 609 C CA . SER A 1 89 ? -32.858 -1.155 46.483 1.00 84.00 89 SER A CA 1
ATOM 610 C C . SER A 1 89 ? -31.705 -2.134 46.686 1.00 84.00 89 SER A C 1
ATOM 612 O O . SER A 1 89 ? -30.611 -1.786 47.128 1.00 84.00 89 SER A O 1
ATOM 614 N N . ALA A 1 90 ? -31.916 -3.371 46.238 1.00 81.69 90 ALA A N 1
ATOM 615 C CA . ALA A 1 90 ? -30.832 -4.324 46.028 1.00 81.69 90 ALA A CA 1
ATOM 616 C C . ALA A 1 90 ? -29.852 -3.838 44.933 1.00 81.69 90 ALA A C 1
ATOM 618 O O . ALA A 1 90 ? -30.110 -2.858 44.233 1.00 81.69 90 ALA A O 1
ATOM 619 N N . CYS A 1 91 ? -28.729 -4.548 44.754 1.00 79.94 91 CYS A N 1
ATOM 620 C CA . CYS A 1 91 ? -27.719 -4.225 43.743 1.00 79.94 91 CYS A CA 1
ATOM 621 C C . CYS A 1 91 ? -28.338 -3.994 42.356 1.00 79.94 91 CYS A C 1
ATOM 623 O O . CYS A 1 91 ? -28.932 -4.895 41.765 1.00 79.94 91 CYS A O 1
ATOM 625 N N . VAL A 1 92 ? -28.149 -2.787 41.823 1.00 71.94 92 VAL A N 1
ATOM 626 C CA . VAL A 1 92 ? -28.519 -2.453 40.448 1.00 71.94 92 VAL A CA 1
ATOM 627 C C . VAL A 1 92 ? -27.364 -2.847 39.538 1.00 71.94 92 VAL A C 1
ATOM 629 O O . VAL A 1 92 ? -26.302 -2.224 39.563 1.00 71.94 92 VAL A O 1
ATOM 632 N N . GLU A 1 93 ? -27.555 -3.890 38.735 1.00 64.50 93 GLU A N 1
ATOM 633 C CA . GLU A 1 93 ? -26.579 -4.259 37.713 1.00 64.50 93 GLU A CA 1
ATOM 634 C C . GLU A 1 93 ? -26.587 -3.239 36.563 1.00 64.50 93 GLU A C 1
ATOM 636 O O . GLU A 1 93 ? -27.656 -2.840 36.081 1.00 64.50 93 GLU A O 1
ATOM 641 N N . PRO A 1 94 ? -25.408 -2.813 36.074 1.00 58.66 94 PRO A N 1
ATOM 642 C CA . PRO A 1 94 ? -25.335 -2.055 34.838 1.00 58.66 94 PRO A CA 1
ATOM 643 C C . PRO A 1 94 ? -25.851 -2.917 33.670 1.00 58.66 94 PRO A C 1
ATOM 645 O O . PRO A 1 94 ? -25.6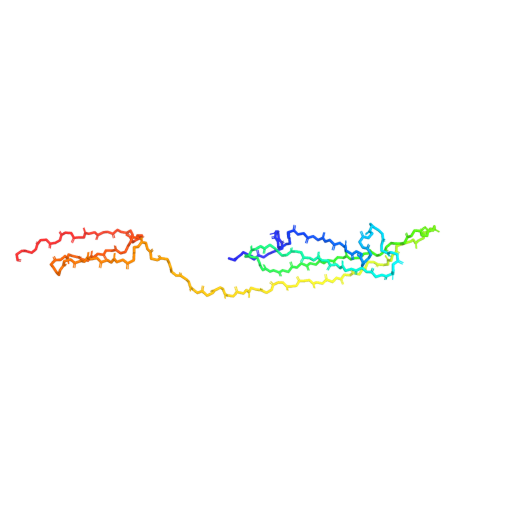53 -4.137 33.659 1.00 58.66 94 PRO A O 1
ATOM 648 N N . PRO A 1 95 ? -26.498 -2.311 32.658 1.00 54.41 95 PRO A N 1
ATOM 649 C CA . PRO A 1 95 ? -27.048 -3.061 31.535 1.00 54.41 95 PRO A CA 1
ATOM 650 C C . PRO A 1 95 ? -25.932 -3.827 30.806 1.00 54.41 95 PRO A C 1
ATOM 652 O O . PRO A 1 95 ? -25.041 -3.215 30.220 1.00 54.41 95 PRO A O 1
ATOM 655 N N . GLY A 1 96 ? -25.990 -5.164 30.858 1.00 58.69 96 GLY A N 1
ATOM 656 C CA . GLY A 1 96 ? -25.039 -6.078 30.209 1.00 58.69 96 GLY A CA 1
ATOM 657 C C . GLY A 1 96 ? -24.378 -7.115 31.129 1.00 58.69 96 GLY A C 1
ATOM 658 O O . GLY A 1 96 ? -23.750 -8.041 30.619 1.00 58.69 96 GLY A O 1
ATOM 659 N N . GLY A 1 97 ? -24.527 -7.006 32.454 1.00 50.94 97 GLY A N 1
ATOM 660 C CA . GLY A 1 97 ? -24.112 -8.051 33.398 1.00 50.94 97 GLY A CA 1
ATOM 661 C C . GLY A 1 97 ? -25.118 -9.200 33.407 1.00 50.94 97 GLY A C 1
ATOM 662 O O . GLY A 1 97 ? -26.262 -9.025 33.809 1.00 50.94 97 GLY A O 1
ATOM 663 N N . GLY A 1 98 ? -24.733 -10.360 32.883 1.00 49.09 98 GLY A N 1
ATOM 664 C CA . GLY A 1 98 ? -25.563 -11.555 32.923 1.00 49.09 98 GLY A CA 1
ATOM 66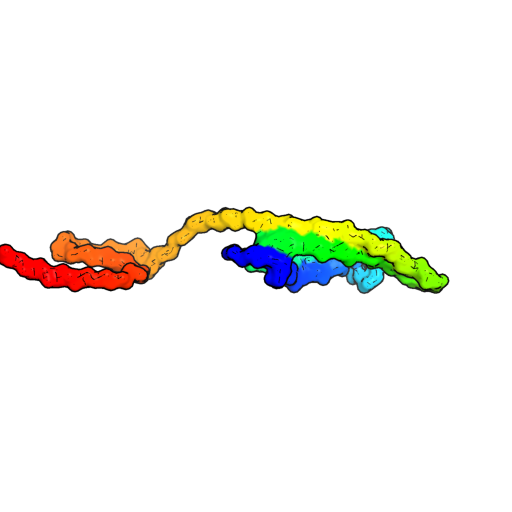5 C C . GLY A 1 98 ? -25.353 -12.341 34.213 1.00 49.09 98 GLY A C 1
ATOM 666 O O . GLY A 1 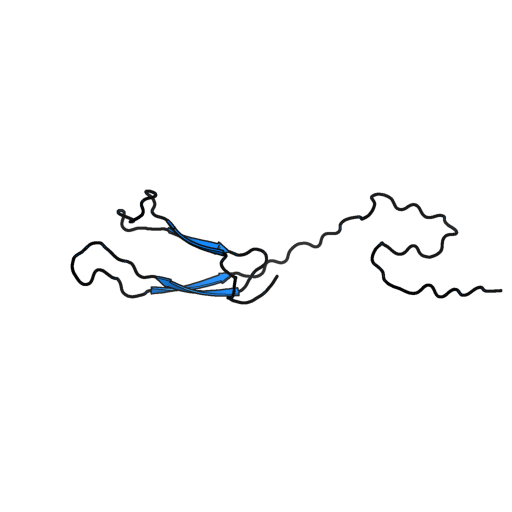98 ? -24.376 -13.074 34.311 1.00 49.09 98 GLY A O 1
ATOM 667 N N . GLY A 1 99 ? -26.333 -12.292 35.115 1.00 48.62 99 GLY A N 1
ATOM 668 C CA . GLY A 1 99 ? -26.817 -13.493 35.793 1.00 48.62 99 GLY A CA 1
ATOM 669 C C . GLY A 1 99 ? -26.587 -13.598 37.300 1.00 48.62 99 GLY A C 1
ATOM 670 O O . GLY A 1 99 ? -25.484 -13.877 37.755 1.00 48.62 99 GLY A O 1
ATOM 671 N N . GLY A 1 100 ? -27.705 -13.615 38.037 1.00 45.00 100 GLY A N 1
ATOM 672 C CA . GLY A 1 100 ? -27.873 -14.533 39.166 1.00 45.00 100 GLY A CA 1
ATOM 673 C C . GLY A 1 100 ? -28.277 -13.894 40.489 1.00 45.00 100 GLY A C 1
ATOM 674 O O . GLY A 1 100 ? -27.524 -13.953 41.455 1.00 45.00 100 GLY A O 1
ATOM 675 N N . GLY A 1 101 ? -29.497 -13.357 40.571 1.00 47.38 101 GLY A N 1
ATOM 676 C CA . GLY A 1 101 ? -30.115 -13.010 41.849 1.00 47.38 101 GLY A CA 1
ATOM 677 C C . GLY A 1 101 ? -30.347 -14.259 42.705 1.00 47.38 101 GLY A C 1
ATOM 678 O O . GLY A 1 101 ? -31.293 -15.013 42.477 1.00 47.38 101 GLY A O 1
ATOM 679 N N . LEU A 1 102 ? -29.496 -14.477 43.707 1.00 48.34 102 LEU A N 1
ATOM 680 C CA . LEU A 1 102 ? -29.769 -15.414 44.792 1.00 48.34 102 LEU A CA 1
ATOM 681 C C . LEU A 1 102 ? -30.691 -14.711 45.792 1.00 48.34 102 LEU A C 1
ATOM 683 O O . LEU A 1 102 ? -30.259 -13.938 46.642 1.00 48.34 102 LEU A O 1
ATOM 687 N N . SER A 1 103 ? -31.990 -14.969 45.651 1.00 59.91 103 SER A N 1
ATOM 688 C CA . SER A 1 103 ? -33.022 -14.574 46.609 1.00 59.91 103 SER A CA 1
ATOM 689 C C . SER A 1 103 ? -32.824 -15.324 47.932 1.00 59.91 103 SER A C 1
ATOM 691 O O . SER A 1 103 ? -33.329 -16.433 48.105 1.00 59.91 103 SER A O 1
ATOM 693 N N . GLY A 1 104 ? -32.114 -14.708 48.877 1.00 41.56 104 GLY A N 1
ATOM 694 C CA . GLY A 1 104 ? -32.045 -15.135 50.273 1.00 41.56 104 GLY A CA 1
ATOM 695 C C . GLY A 1 104 ? -32.897 -14.231 51.159 1.00 41.56 104 GLY A C 1
ATOM 696 O O . GLY A 1 104 ? -32.437 -13.188 51.607 1.00 41.56 104 GLY A O 1
ATOM 697 N N . ARG A 1 105 ? -34.147 -14.631 51.406 1.00 53.69 105 ARG A N 1
ATOM 698 C CA . ARG A 1 105 ? -35.011 -14.067 52.454 1.00 53.69 105 ARG A CA 1
ATOM 699 C C . ARG A 1 105 ? -34.450 -14.533 53.808 1.00 53.69 105 ARG A C 1
ATOM 701 O O . ARG A 1 105 ? -34.522 -15.726 54.091 1.00 53.69 105 ARG A O 1
ATOM 708 N N . LEU A 1 106 ? -33.891 -13.634 54.617 1.00 37.50 106 LEU A N 1
ATOM 709 C CA . LEU A 1 106 ? -33.633 -13.900 56.040 1.00 37.50 106 LEU A CA 1
ATOM 710 C C . LEU A 1 106 ? -34.913 -13.637 56.853 1.00 37.50 106 LEU A C 1
ATOM 712 O O . LEU A 1 106 ? -35.615 -12.659 56.580 1.00 37.50 106 LEU A O 1
ATOM 716 N N . PRO A 1 107 ? -35.196 -14.453 57.874 1.00 53.09 107 PRO A N 1
ATOM 717 C CA . PRO A 1 107 ? -35.335 -13.978 59.242 1.00 53.09 107 PRO A CA 1
ATOM 718 C C . PRO A 1 107 ? -33.986 -13.983 59.972 1.00 53.09 107 PRO A C 1
ATOM 720 O O . PRO A 1 107 ? -33.166 -14.894 59.708 1.00 53.09 107 PRO A O 1
#

Secondary structure (DSSP, 8-state):
-EESSTTSEEEEEEE-TT--SS-TTS--EEEEEEPTTEEEEEEEEE--B-S-SSS-BPPPEEEEEEE----PPP----S-S-----TTPPP---TT-----------

Sequence (107 aa):
QTSGDVGLFRSVAVVCPDGGAVCAGGAADLVVGLAANRHGYGAFSAVLRDEGGGDDASAAVGFDVTVSPANDPPSFRLARATITVDEDSACVEPPGGGGGGLSGRLP

Foldseek 3Di:
DDEDDVQQWPDWDWAAPVRDPANPPPDIDIDTHGDPPYWYKDKDWDWDADPDPDCRIDPIDIDMDGGDDDDDDDDDDQPDPDDDDDPPDDDDDRPPDDDDDPDDDDD

Radius of gyration: 28.53 Å; chains: 1; bounding box: 50×31×88 Å

pLDDT: mean 81.87, std 14.12, range [37.5, 95.88]

Organism: NCBI:txid464990